Protein AF-A0A0G4PW97-F1 (afdb_monomer_lite)

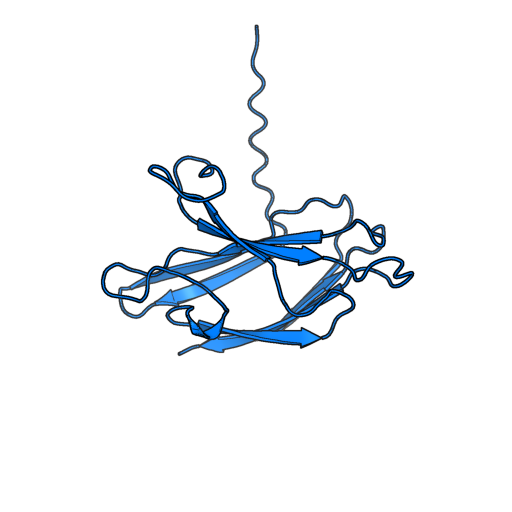Organism: Penicillium camemberti (strain FM 013) (NCBI:txid1429867)

Sequence (139 aa):
MSGYFSYSWFSPSVVQWARSDESIGYFSLYPTETALKADVAPYTLNLTYPLGNSSSTFTFALATNPLGQKRDITGFDDVDGLKIEVVGGTVDPIPQISFCGLLGGSCEAIHNFEFWNITFGMPPDSSDVPQVQFTFEQR

Secondary structure (DSSP, 8-state):
-----------S-EEEEE-TTS-EEEEEEE--SS--EEEEETTEEEEE-TT--TT-EEEEEEEPPPTTS----SSGGG-SSEEEEEEEESS-SS-EEEEEESSSBSEEPBTTB-EEEEEEEPPTT--SPPEEEEEEEE-

Structure (mmCIF, N/CA/C/O backbone):
data_AF-A0A0G4PW97-F1
#
_entry.id   AF-A0A0G4PW97-F1
#
loop_
_atom_site.group_PDB
_atom_site.id
_atom_site.type_symbol
_atom_site.label_atom_id
_atom_site.label_alt_id
_atom_site.label_comp_id
_atom_site.label_asym_id
_atom_site.label_entity_id
_atom_site.label_seq_id
_atom_site.pdbx_PDB_ins_code
_atom_site.Cartn_x
_atom_site.Cartn_y
_atom_site.Cartn_z
_atom_site.occupancy
_atom_site.B_iso_or_equiv
_atom_site.auth_seq_id
_atom_site.auth_comp_id
_atom_site.auth_asym_id
_atom_site.auth_atom_id
_atom_site.pdbx_PDB_model_num
ATOM 1 N N . MET A 1 1 ? 2.280 36.272 -3.680 1.00 36.53 1 MET A N 1
ATOM 2 C CA . MET A 1 1 ? 2.647 35.057 -4.438 1.00 36.53 1 MET A CA 1
ATOM 3 C C . MET A 1 1 ? 1.416 34.167 -4.447 1.00 36.53 1 MET A C 1
ATOM 5 O O . MET A 1 1 ? 0.987 33.757 -3.379 1.00 36.53 1 MET A O 1
ATOM 9 N N . SER A 1 2 ? 0.768 34.006 -5.600 1.00 38.44 2 SER A N 1
ATOM 10 C CA . SER A 1 2 ? -0.434 33.174 -5.737 1.00 38.44 2 SER A CA 1
ATOM 11 C C . SER A 1 2 ? -0.017 31.709 -5.648 1.00 38.44 2 SER A C 1
ATOM 13 O O . SER A 1 2 ? 0.527 31.171 -6.608 1.00 38.44 2 SER A O 1
ATOM 15 N N . GLY A 1 3 ? -0.197 31.096 -4.479 1.00 38.19 3 GLY A N 1
ATOM 16 C CA . GLY A 1 3 ? -0.021 29.661 -4.304 1.00 38.19 3 GLY A CA 1
ATOM 17 C C . GLY A 1 3 ? -1.192 28.945 -4.959 1.00 38.19 3 GLY A C 1
ATOM 18 O O . GLY A 1 3 ? -2.290 28.923 -4.411 1.00 38.19 3 GLY A O 1
ATOM 19 N N . TYR A 1 4 ? -0.973 28.388 -6.146 1.00 38.25 4 TYR A N 1
ATOM 20 C CA . TYR A 1 4 ? -1.875 27.381 -6.682 1.00 38.25 4 TYR A CA 1
ATOM 21 C C . TYR A 1 4 ? -1.713 26.131 -5.816 1.00 38.25 4 TYR A C 1
ATOM 23 O O . TYR A 1 4 ? -0.756 25.378 -5.978 1.00 38.25 4 TYR A O 1
ATOM 31 N N . PHE A 1 5 ? -2.625 25.921 -4.869 1.00 39.97 5 PHE A N 1
ATOM 32 C CA . PHE A 1 5 ? -2.791 24.607 -4.263 1.00 39.97 5 PHE A CA 1
ATOM 33 C C . PHE A 1 5 ? -3.432 23.711 -5.320 1.00 39.97 5 PHE A C 1
ATOM 35 O O . PHE A 1 5 ? -4.640 23.750 -5.541 1.00 39.97 5 PHE A O 1
ATOM 42 N N . SER A 1 6 ? -2.601 22.941 -6.018 1.00 42.38 6 SER A N 1
ATOM 43 C CA . SER A 1 6 ? -3.064 21.806 -6.804 1.00 42.38 6 SER A CA 1
ATOM 44 C C . SER A 1 6 ? -3.651 20.777 -5.838 1.00 42.38 6 SER A C 1
ATOM 46 O O . SER A 1 6 ? -2.925 19.966 -5.270 1.00 42.38 6 SER A O 1
ATOM 48 N N . TYR A 1 7 ? -4.964 20.828 -5.615 1.00 44.81 7 TYR A N 1
ATOM 49 C CA . TYR A 1 7 ? -5.694 19.699 -5.045 1.00 44.81 7 TYR A CA 1
ATOM 50 C C . TYR A 1 7 ? -5.801 18.631 -6.134 1.00 44.81 7 TYR A C 1
ATOM 52 O O . TYR A 1 7 ? -6.725 18.641 -6.943 1.00 44.81 7 TYR A O 1
ATOM 60 N N . SER A 1 8 ? -4.834 17.721 -6.177 1.00 53.66 8 SER A N 1
ATOM 61 C CA . SER A 1 8 ? -4.905 16.534 -7.025 1.00 53.66 8 SER A CA 1
ATOM 62 C C . SER A 1 8 ? -4.749 15.290 -6.162 1.00 53.66 8 SER A C 1
ATOM 64 O O . SER A 1 8 ? -3.727 14.613 -6.215 1.00 53.66 8 SER A O 1
ATOM 66 N N . TRP A 1 9 ? -5.760 14.970 -5.351 1.00 55.66 9 TRP A N 1
ATOM 67 C CA . TRP A 1 9 ? -5.846 13.624 -4.782 1.00 55.66 9 TRP A CA 1
ATOM 68 C C . TRP A 1 9 ? -6.514 12.701 -5.800 1.00 55.66 9 TRP A C 1
ATOM 70 O O . TRP A 1 9 ? -7.678 12.327 -5.679 1.00 55.66 9 TRP A O 1
ATOM 80 N N . PHE A 1 10 ? -5.788 12.397 -6.872 1.00 64.00 10 PHE A N 1
ATOM 81 C CA . PHE A 1 10 ? -6.142 11.284 -7.738 1.00 64.00 10 PHE A CA 1
ATOM 82 C C . PHE A 1 10 ? -5.483 10.034 -7.155 1.00 64.00 10 PHE A C 1
ATOM 84 O O . PHE A 1 10 ? -4.272 9.865 -7.280 1.00 64.00 10 PHE A O 1
ATOM 91 N N . SER A 1 11 ? -6.269 9.178 -6.497 1.00 73.94 11 SER A N 1
ATOM 92 C CA . SER A 1 11 ? -5.814 7.832 -6.155 1.00 73.94 11 SER A CA 1
ATOM 93 C C . SER A 1 11 ? -6.401 6.841 -7.160 1.00 73.94 11 SER A C 1
ATOM 95 O O . SER A 1 11 ? -7.611 6.609 -7.152 1.00 73.94 11 SER A O 1
ATOM 97 N N . PRO A 1 12 ? -5.578 6.274 -8.053 1.00 81.94 12 PRO A N 1
ATOM 98 C CA . PRO A 1 12 ? -6.068 5.422 -9.126 1.00 81.94 12 PRO A CA 1
ATOM 99 C C . PRO A 1 12 ? -6.512 4.033 -8.651 1.00 81.94 12 PRO A C 1
ATOM 101 O O . PRO A 1 12 ? -7.138 3.306 -9.419 1.00 81.94 12 PRO A O 1
ATOM 104 N N . SER A 1 13 ? -6.205 3.648 -7.408 1.00 89.88 13 SER A N 1
ATOM 105 C CA . SER A 1 13 ? -6.686 2.400 -6.814 1.00 89.88 13 SER A CA 1
ATOM 106 C C . SER A 1 13 ? -6.816 2.521 -5.301 1.00 89.88 13 SER A C 1
ATOM 108 O O . SER A 1 13 ? -5.848 2.876 -4.622 1.00 89.88 13 SER A O 1
ATOM 110 N N . VAL A 1 14 ? -7.985 2.154 -4.779 1.00 93.25 14 VAL A N 1
ATOM 111 C CA . VAL A 1 14 ? -8.279 2.141 -3.345 1.00 93.25 14 VAL A CA 1
ATOM 112 C C . VAL A 1 14 ? -8.964 0.825 -2.992 1.00 93.25 14 VAL A C 1
ATOM 114 O O . VAL A 1 14 ? -9.953 0.449 -3.619 1.00 93.25 14 VAL A O 1
ATOM 117 N N . VAL A 1 15 ? -8.450 0.144 -1.972 1.00 96.44 15 VAL A N 1
ATOM 118 C CA . VAL A 1 15 ? -9.114 -0.980 -1.302 1.00 96.44 15 VAL A CA 1
ATOM 119 C C . VAL A 1 15 ? -9.650 -0.473 0.028 1.00 96.44 15 VAL A C 1
ATOM 121 O O . VAL A 1 15 ? -8.929 0.210 0.753 1.00 96.44 15 VAL A O 1
ATOM 124 N N . GLN A 1 16 ? -10.904 -0.788 0.345 1.00 96.31 16 GLN A N 1
ATOM 125 C CA . GLN A 1 16 ? -11.545 -0.405 1.602 1.00 96.31 16 GLN A CA 1
ATOM 126 C C . GLN A 1 16 ? -12.249 -1.605 2.223 1.00 96.31 16 GLN A C 1
ATOM 128 O O . GLN A 1 16 ? -12.779 -2.455 1.508 1.00 96.31 16 GLN A O 1
ATOM 133 N N . TRP A 1 17 ? -12.270 -1.658 3.551 1.00 97.06 17 TRP A N 1
ATOM 134 C CA . TRP A 1 17 ? -12.965 -2.699 4.302 1.00 97.06 17 TRP A CA 1
ATOM 135 C C . TRP A 1 17 ? -13.552 -2.128 5.590 1.00 97.06 17 TRP A C 1
ATOM 137 O O . TRP A 1 17 ? -13.052 -1.140 6.132 1.00 97.06 17 TRP A O 1
ATOM 147 N N . ALA A 1 18 ? -14.621 -2.757 6.071 1.00 95.50 18 ALA A N 1
ATOM 148 C CA . ALA A 1 18 ? -15.179 -2.464 7.383 1.00 95.50 18 ALA A CA 1
ATOM 149 C C . ALA A 1 18 ? -14.365 -3.185 8.463 1.00 95.50 18 ALA A C 1
ATOM 151 O O . ALA A 1 18 ? -14.024 -4.359 8.302 1.00 95.50 18 ALA A O 1
ATOM 152 N N . ARG A 1 19 ? -14.077 -2.484 9.560 1.00 94.50 19 ARG A N 1
ATOM 153 C CA . ARG A 1 19 ? -13.431 -3.031 10.760 1.00 94.50 19 ARG A CA 1
ATOM 154 C C . ARG A 1 19 ? -14.463 -3.301 11.852 1.00 94.50 19 ARG A C 1
ATOM 156 O O . ARG A 1 19 ? -15.604 -2.846 11.774 1.00 94.50 19 ARG A O 1
ATOM 163 N N . SER A 1 20 ? -14.061 -4.032 12.891 1.00 90.75 20 SER A N 1
ATOM 164 C CA . SER A 1 20 ? -14.954 -4.417 13.994 1.00 90.75 20 SER A CA 1
ATOM 165 C C . SER A 1 20 ? -15.493 -3.234 14.804 1.00 90.75 20 SER A C 1
ATOM 167 O O . SER A 1 20 ? -16.503 -3.374 15.483 1.00 90.75 20 SER A O 1
ATOM 169 N N . ASP A 1 21 ? -14.807 -2.090 14.767 1.00 91.94 21 ASP A N 1
ATOM 170 C CA . ASP A 1 21 ? -15.201 -0.846 15.437 1.00 91.94 21 ASP A CA 1
ATOM 171 C C . ASP A 1 21 ? -16.051 0.077 14.544 1.00 91.94 21 ASP A C 1
ATOM 173 O O . ASP A 1 21 ? -16.201 1.257 14.851 1.00 91.94 21 ASP A O 1
ATOM 177 N N . GLU A 1 22 ? -16.571 -0.448 13.428 1.00 91.31 22 GLU A N 1
ATOM 178 C CA . GLU A 1 22 ? -17.343 0.277 12.406 1.00 91.31 22 GLU A CA 1
ATOM 179 C C . GLU A 1 22 ? -16.540 1.342 11.635 1.00 91.31 22 GLU A C 1
ATOM 181 O O . GLU A 1 22 ? -17.080 2.011 10.749 1.00 91.31 22 GLU A O 1
ATOM 186 N N . SER A 1 23 ? -15.236 1.478 11.906 1.00 93.94 23 SER A N 1
ATOM 187 C CA . SER A 1 23 ? -14.352 2.318 11.102 1.00 93.94 23 SER A CA 1
ATOM 188 C C . SER A 1 23 ? -14.027 1.664 9.754 1.00 93.94 23 SER A C 1
ATOM 190 O O . SER A 1 23 ? -14.189 0.456 9.549 1.00 93.94 23 SER A O 1
ATOM 192 N N . ILE A 1 24 ? -13.560 2.481 8.808 1.00 95.19 24 ILE A N 1
ATOM 193 C CA . ILE A 1 24 ? -13.165 2.030 7.473 1.00 95.19 24 ILE A CA 1
ATOM 194 C C . ILE A 1 24 ? -11.643 1.990 7.381 1.00 95.19 24 ILE A C 1
ATOM 196 O O . ILE A 1 24 ? -10.971 3.013 7.522 1.00 95.19 24 ILE A O 1
ATOM 200 N N . GLY A 1 25 ? -11.104 0.804 7.110 1.00 96.38 25 GLY A N 1
ATOM 201 C CA . GLY A 1 25 ? -9.721 0.653 6.681 1.00 96.38 25 GLY A CA 1
ATOM 202 C C . GLY A 1 25 ? -9.560 1.031 5.212 1.00 96.38 25 GLY A C 1
ATOM 203 O O . GLY A 1 25 ? -10.493 0.892 4.418 1.00 96.38 25 GLY A O 1
ATOM 204 N N . TYR A 1 26 ? -8.376 1.513 4.844 1.00 96.50 26 TYR A N 1
ATOM 205 C CA . 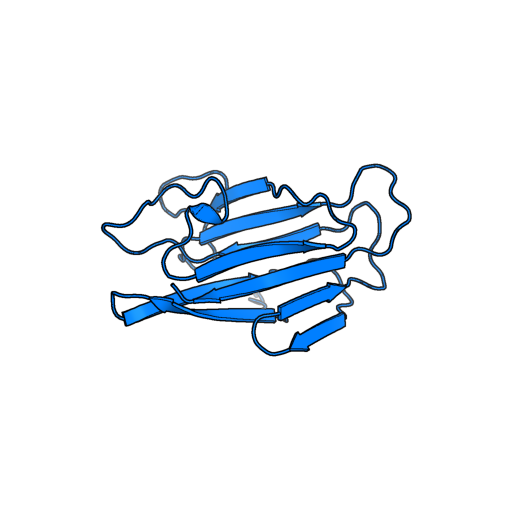TYR A 1 26 ? -8.027 1.790 3.455 1.00 96.50 26 TYR A CA 1
ATOM 206 C C . TYR A 1 26 ? -6.600 1.347 3.132 1.00 96.50 26 TYR A C 1
ATOM 208 O O . TYR A 1 26 ? -5.709 1.399 3.980 1.00 96.50 26 TYR A O 1
ATOM 216 N N . PHE A 1 27 ? -6.393 0.954 1.880 1.00 96.88 27 PHE A N 1
ATOM 217 C CA . PHE A 1 27 ? -5.094 0.707 1.266 1.00 96.88 27 PHE A CA 1
ATOM 218 C C . PHE A 1 27 ? -5.118 1.344 -0.125 1.00 96.88 27 PHE A C 1
ATOM 220 O O . PHE A 1 27 ? -5.816 0.883 -1.030 1.00 96.88 27 PHE A O 1
ATOM 227 N N . SER A 1 28 ? -4.449 2.487 -0.249 1.00 94.81 28 SER A N 1
ATOM 228 C CA . SER A 1 28 ? -4.640 3.437 -1.344 1.00 94.81 28 SER A CA 1
ATOM 229 C C . SER A 1 28 ? -3.318 3.685 -2.051 1.00 94.81 28 SER A C 1
ATOM 231 O O . SER A 1 28 ? -2.347 4.071 -1.404 1.00 94.81 28 SER A O 1
ATOM 233 N N . LEU A 1 29 ? -3.273 3.507 -3.371 1.00 94.25 29 LEU A N 1
ATOM 234 C CA . LEU A 1 29 ? -2.066 3.801 -4.144 1.00 94.25 29 LEU A CA 1
ATOM 235 C C . LEU A 1 29 ? -1.822 5.315 -4.156 1.00 94.25 29 LEU A C 1
ATOM 237 O O . LEU A 1 29 ? -2.727 6.095 -4.479 1.00 94.25 29 LEU A O 1
ATOM 241 N N . TYR A 1 30 ? -0.591 5.700 -3.834 1.00 89.75 30 TYR A N 1
ATOM 242 C CA . TYR A 1 30 ? -0.030 7.023 -4.061 1.00 89.75 30 TYR A CA 1
ATOM 243 C C . TYR A 1 30 ? 0.825 6.951 -5.338 1.00 89.75 30 TYR A C 1
ATOM 245 O O . TYR A 1 30 ? 1.961 6.472 -5.293 1.00 89.75 30 TYR A O 1
ATOM 253 N N . PRO A 1 31 ? 0.269 7.324 -6.504 1.00 81.19 31 PRO A N 1
ATOM 254 C CA . PRO A 1 31 ? 0.921 7.075 -7.780 1.00 81.19 31 PRO A CA 1
ATOM 255 C C . PRO A 1 31 ? 2.122 8.002 -7.982 1.00 81.19 31 PRO A C 1
ATOM 257 O O . PRO A 1 31 ? 2.031 9.215 -7.799 1.00 81.19 31 PRO A O 1
ATOM 260 N N . THR A 1 32 ? 3.235 7.421 -8.416 1.00 83.06 32 THR A N 1
ATOM 261 C CA . THR A 1 32 ? 4.457 8.136 -8.819 1.00 83.06 32 THR A CA 1
ATOM 262 C C . THR A 1 32 ? 4.667 8.110 -10.333 1.00 83.06 32 THR A C 1
ATOM 264 O O . THR A 1 32 ? 5.358 8.969 -10.874 1.00 83.06 32 THR A O 1
ATOM 267 N N . GLU A 1 33 ? 4.027 7.164 -11.024 1.00 89.50 33 GLU A N 1
ATOM 268 C CA . GLU A 1 33 ? 4.161 6.950 -12.462 1.00 89.50 33 GLU A CA 1
ATOM 269 C C . GLU A 1 33 ? 3.031 7.592 -13.272 1.00 89.50 33 GLU A C 1
ATOM 271 O O . GLU A 1 33 ? 1.892 7.733 -12.824 1.00 89.50 33 GLU A O 1
ATOM 276 N N . THR A 1 34 ? 3.346 7.944 -14.519 1.00 88.94 34 THR A N 1
ATOM 277 C CA . THR A 1 34 ? 2.420 8.644 -15.431 1.00 88.94 34 THR A CA 1
ATOM 278 C C . THR A 1 34 ? 1.407 7.726 -16.118 1.00 88.94 34 THR A C 1
ATOM 280 O O . THR A 1 34 ? 0.399 8.206 -16.638 1.00 88.94 34 THR A O 1
ATOM 283 N N . ALA A 1 35 ? 1.653 6.415 -16.121 1.00 92.19 35 ALA A N 1
ATOM 284 C CA . ALA A 1 35 ? 0.771 5.418 -16.711 1.00 92.19 35 ALA A CA 1
ATOM 285 C C . ALA A 1 35 ? 0.584 4.246 -15.750 1.00 92.19 35 ALA A C 1
ATOM 287 O O . ALA A 1 35 ? 1.558 3.658 -15.287 1.00 92.19 35 ALA A O 1
ATOM 288 N N . LEU A 1 36 ? -0.673 3.873 -15.512 1.00 94.81 36 LEU A N 1
ATOM 289 C CA . LEU A 1 36 ? -1.055 2.721 -14.705 1.00 94.81 36 LEU A CA 1
ATOM 290 C C . LEU A 1 36 ? -2.090 1.890 -15.462 1.00 94.81 36 LEU A C 1
ATOM 292 O O . LEU A 1 36 ? -3.092 2.415 -15.948 1.00 94.81 36 LEU A O 1
ATOM 296 N N . LYS A 1 37 ? -1.868 0.578 -15.495 1.00 95.75 37 LYS A N 1
ATOM 297 C CA . LYS A 1 37 ? -2.886 -0.415 -15.820 1.00 95.75 37 LYS A CA 1
ATOM 298 C C . LYS A 1 37 ? -3.318 -1.096 -14.524 1.00 95.75 37 LYS A C 1
ATOM 300 O O . LYS A 1 37 ? -2.479 -1.665 -13.830 1.00 95.75 37 LYS A O 1
ATOM 305 N N . ALA A 1 38 ? -4.609 -1.031 -14.218 1.00 95.25 38 ALA A N 1
ATOM 306 C CA . ALA A 1 38 ? -5.204 -1.701 -13.070 1.00 95.25 38 ALA A CA 1
ATOM 307 C C . ALA A 1 38 ? -6.175 -2.783 -13.554 1.00 95.25 38 ALA A C 1
ATOM 309 O O . ALA A 1 38 ? -7.133 -2.481 -14.265 1.00 95.25 38 ALA A O 1
ATOM 310 N N . ASP A 1 39 ? -5.925 -4.027 -13.156 1.00 96.12 39 ASP A N 1
ATOM 311 C CA . ASP A 1 39 ? -6.824 -5.157 -13.367 1.00 96.12 39 ASP A CA 1
ATOM 312 C C . ASP A 1 39 ? -7.427 -5.534 -12.001 1.00 96.12 39 ASP A C 1
ATOM 314 O O . ASP A 1 39 ? -6.719 -5.947 -11.079 1.00 96.12 39 ASP A O 1
ATOM 318 N N . VAL A 1 40 ? -8.741 -5.338 -11.853 1.00 94.75 40 VAL A N 1
ATOM 319 C CA . VAL A 1 40 ? -9.474 -5.530 -10.591 1.00 94.75 40 VAL A CA 1
ATOM 320 C C . VAL A 1 40 ? -10.512 -6.631 -10.764 1.00 94.75 40 VAL A C 1
ATOM 322 O O . VAL A 1 40 ? -11.273 -6.633 -11.732 1.00 94.75 40 VAL A O 1
ATOM 325 N N . ALA A 1 41 ? -10.573 -7.542 -9.797 1.00 95.25 41 ALA A N 1
ATOM 326 C CA . ALA A 1 41 ? -11.614 -8.560 -9.687 1.00 95.25 41 ALA A CA 1
ATOM 327 C C . ALA A 1 41 ? -11.965 -8.765 -8.200 1.00 95.25 41 ALA A C 1
ATOM 329 O O . ALA A 1 41 ? -11.291 -8.192 -7.337 1.00 95.25 41 ALA A O 1
ATOM 330 N N . PRO A 1 42 ? -13.020 -9.531 -7.860 1.00 95.81 42 PRO A N 1
ATOM 331 C CA . PRO A 1 42 ? -13.359 -9.792 -6.467 1.00 95.81 42 PRO A CA 1
ATOM 332 C C . PRO A 1 42 ? -12.140 -10.286 -5.687 1.00 95.81 42 PRO A C 1
ATOM 334 O O . PRO A 1 42 ? -11.536 -11.287 -6.062 1.00 95.81 42 PRO A O 1
ATOM 337 N N . TYR A 1 43 ? -11.795 -9.569 -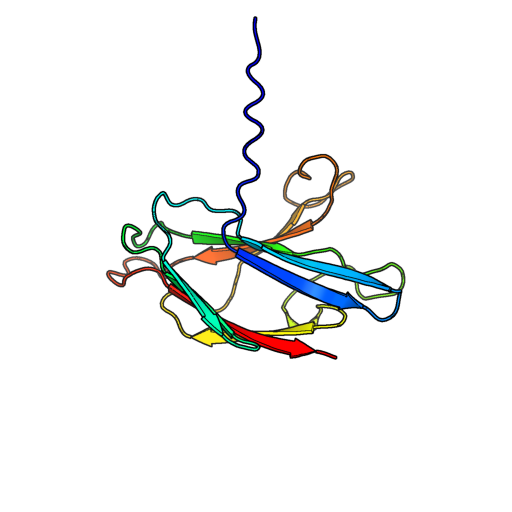4.615 1.00 96.56 43 TYR A N 1
ATOM 338 C CA . TYR A 1 43 ? -10.692 -9.906 -3.711 1.00 96.56 43 TYR A CA 1
ATOM 339 C C . TYR A 1 43 ? -9.289 -9.912 -4.334 1.00 96.56 43 TYR A C 1
ATOM 341 O O . TYR A 1 43 ? -8.358 -10.419 -3.713 1.00 96.56 43 TYR A O 1
ATOM 349 N N . THR A 1 44 ? -9.098 -9.320 -5.517 1.00 97.62 44 THR A N 1
ATOM 350 C CA . THR A 1 44 ? -7.785 -9.262 -6.174 1.00 97.62 44 THR A CA 1
ATOM 351 C C . THR A 1 44 ? -7.508 -7.890 -6.774 1.00 97.62 44 THR A C 1
ATOM 353 O O . THR A 1 44 ? -8.391 -7.292 -7.395 1.00 97.62 44 THR A O 1
ATOM 356 N N . LEU A 1 45 ? -6.262 -7.433 -6.669 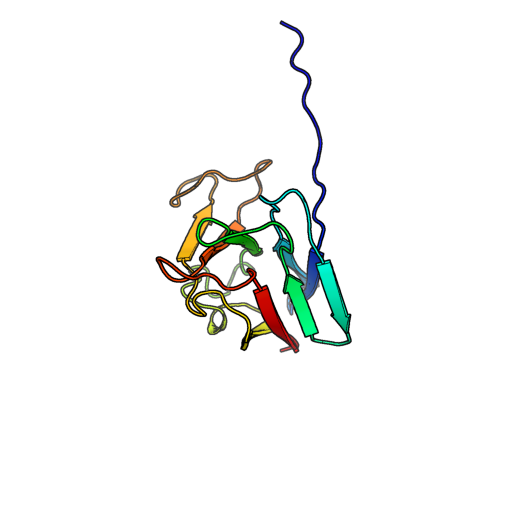1.00 97.62 45 LEU A N 1
ATOM 357 C CA . LEU A 1 45 ? -5.788 -6.198 -7.291 1.00 97.62 45 LEU A CA 1
ATOM 358 C C . LEU A 1 45 ? -4.451 -6.455 -7.982 1.00 97.62 45 LEU A C 1
ATOM 360 O O . LEU A 1 45 ? -3.485 -6.830 -7.325 1.00 97.62 45 LEU A O 1
ATOM 364 N N . ASN A 1 46 ? -4.383 -6.215 -9.289 1.00 98.06 46 ASN A N 1
ATOM 365 C CA . ASN A 1 46 ? -3.136 -6.237 -10.045 1.00 98.06 46 ASN A CA 1
ATOM 366 C C . ASN A 1 46 ? -2.875 -4.850 -10.635 1.00 98.06 46 ASN A C 1
ATOM 368 O O . ASN A 1 46 ? -3.719 -4.291 -11.339 1.00 98.06 46 ASN A O 1
ATOM 372 N N . LEU A 1 47 ? -1.702 -4.300 -10.335 1.00 97.50 47 LEU A N 1
ATOM 373 C CA . LEU A 1 47 ? -1.261 -2.994 -10.796 1.00 97.50 47 LEU A CA 1
ATOM 374 C C . LEU A 1 47 ? 0.015 -3.153 -11.607 1.00 97.50 47 LEU A C 1
ATOM 376 O O . LEU A 1 47 ? 0.954 -3.814 -11.178 1.00 97.50 47 LEU A O 1
ATOM 380 N N . THR A 1 48 ? 0.054 -2.533 -12.781 1.00 97.94 48 THR A N 1
ATOM 381 C CA . THR A 1 48 ? 1.213 -2.545 -13.676 1.00 97.94 48 THR A CA 1
ATOM 382 C C . THR A 1 48 ? 1.524 -1.123 -14.128 1.00 97.94 48 THR A C 1
ATOM 384 O O . THR A 1 48 ? 0.618 -0.405 -14.557 1.00 97.94 48 THR A O 1
ATOM 387 N N . TYR A 1 49 ? 2.794 -0.726 -14.092 1.00 97.19 49 TYR A N 1
ATOM 388 C CA . TYR A 1 49 ? 3.264 0.524 -14.690 1.00 97.19 49 TYR A CA 1
ATOM 389 C C . TYR A 1 49 ? 3.889 0.234 -16.060 1.00 97.19 49 TYR A C 1
ATOM 391 O O . TYR A 1 49 ? 5.078 -0.066 -16.139 1.00 97.19 49 TYR A O 1
ATOM 399 N N . PRO A 1 50 ? 3.123 0.308 -17.167 1.00 97.25 50 PRO A N 1
ATOM 400 C CA . PRO A 1 50 ? 3.604 -0.111 -18.488 1.00 97.25 50 PRO A CA 1
ATOM 401 C C . PRO A 1 50 ? 4.744 0.752 -19.041 1.00 97.25 50 PRO A C 1
ATOM 403 O O . PRO A 1 50 ? 5.435 0.322 -19.959 1.00 97.25 50 PRO A O 1
ATOM 406 N N . LEU A 1 51 ? 4.916 1.968 -18.514 1.00 96.31 51 LEU A N 1
ATOM 407 C CA . LEU A 1 51 ? 6.005 2.883 -18.870 1.00 96.31 51 LEU A CA 1
ATOM 408 C C . LEU A 1 51 ? 7.070 2.990 -17.763 1.00 96.31 51 LEU A C 1
ATOM 410 O O . LEU A 1 51 ? 7.978 3.811 -17.876 1.00 96.31 51 LEU A O 1
ATOM 414 N N . GLY A 1 52 ? 6.936 2.191 -16.699 1.00 95.12 52 GLY A N 1
ATOM 415 C CA . GLY A 1 52 ? 7.881 2.147 -15.591 1.00 95.12 52 GLY A CA 1
ATOM 416 C C . GLY A 1 52 ? 9.144 1.348 -15.923 1.00 95.12 52 GLY A C 1
ATOM 417 O O . GLY A 1 52 ? 9.251 0.708 -16.970 1.00 95.12 52 GLY A O 1
ATOM 418 N N . ASN A 1 53 ? 10.115 1.391 -15.017 1.00 95.38 53 ASN A N 1
ATOM 419 C CA . ASN A 1 53 ? 11.405 0.707 -15.138 1.00 95.38 53 ASN A CA 1
ATOM 420 C C . ASN A 1 53 ? 11.924 0.268 -13.752 1.00 95.38 53 ASN A C 1
ATOM 422 O O . ASN A 1 53 ? 11.187 0.314 -12.770 1.00 95.38 53 ASN A O 1
ATOM 426 N N . SER A 1 54 ? 13.194 -0.134 -13.645 1.00 96.06 54 SER A N 1
ATOM 427 C CA . SER A 1 54 ? 13.816 -0.572 -12.381 1.00 96.06 54 SER A CA 1
ATOM 428 C C . SER A 1 54 ? 13.853 0.475 -11.260 1.00 96.06 54 SER A C 1
ATOM 430 O O . SER A 1 54 ? 14.092 0.122 -10.111 1.00 96.06 54 SER A O 1
ATOM 432 N N . SER A 1 55 ? 13.619 1.755 -11.557 1.00 95.38 55 SER A N 1
ATOM 433 C CA . SER A 1 55 ? 13.486 2.815 -10.547 1.00 95.38 55 SER A CA 1
ATOM 434 C C . SER A 1 55 ? 12.045 3.061 -10.090 1.00 95.38 55 SER A C 1
ATOM 436 O O . SER A 1 55 ? 11.829 3.819 -9.145 1.00 95.38 55 SER A O 1
ATOM 438 N N . SER A 1 56 ? 11.060 2.426 -10.731 1.00 96.44 56 SER A N 1
ATOM 439 C CA . SER A 1 56 ? 9.650 2.584 -10.382 1.00 96.44 56 SER A CA 1
ATOM 440 C C . SER A 1 56 ? 9.323 1.922 -9.047 1.00 96.44 56 SER A C 1
ATOM 442 O O . SER A 1 56 ? 9.849 0.859 -8.703 1.00 96.44 56 SER A O 1
ATOM 444 N N . THR A 1 57 ? 8.393 2.532 -8.315 1.00 97.06 57 THR A N 1
ATOM 445 C CA . THR A 1 57 ? 7.922 2.039 -7.018 1.00 97.06 57 THR A CA 1
ATOM 446 C C . THR A 1 57 ? 6.403 2.085 -6.917 1.00 97.06 57 THR A C 1
ATOM 448 O O . THR A 1 57 ? 5.757 3.019 -7.395 1.00 97.06 57 THR A O 1
ATOM 451 N N . PHE A 1 58 ? 5.815 1.097 -6.244 1.00 97.00 58 PHE A N 1
ATOM 452 C CA . PHE A 1 58 ? 4.413 1.146 -5.832 1.00 97.00 58 PHE A CA 1
ATOM 453 C C . PHE A 1 58 ? 4.347 1.533 -4.358 1.00 97.00 58 PHE A C 1
ATOM 455 O O . PHE A 1 58 ? 4.684 0.731 -3.489 1.00 97.00 58 PHE A O 1
ATOM 462 N N . THR A 1 59 ? 3.909 2.760 -4.084 1.00 96.06 59 THR A N 1
ATOM 463 C CA . THR A 1 59 ? 3.770 3.287 -2.724 1.00 96.06 59 THR A CA 1
ATOM 464 C C . THR A 1 59 ? 2.301 3.391 -2.351 1.00 96.06 59 THR A C 1
ATOM 466 O O . THR A 1 59 ? 1.520 4.038 -3.043 1.00 96.06 59 THR A O 1
ATOM 469 N N . PHE A 1 60 ? 1.922 2.794 -1.229 1.00 96.31 60 PHE A N 1
ATOM 470 C CA . PHE A 1 60 ? 0.559 2.811 -0.724 1.00 96.31 60 PHE A CA 1
ATOM 471 C C . PHE A 1 60 ? 0.482 3.534 0.612 1.00 96.31 60 PHE A C 1
ATOM 473 O O . PHE A 1 60 ? 1.317 3.330 1.494 1.00 96.31 60 PHE A O 1
ATOM 480 N N . ALA A 1 61 ? -0.568 4.332 0.774 1.00 95.62 61 ALA A N 1
ATOM 481 C CA . ALA A 1 61 ? -1.023 4.787 2.073 1.00 95.62 61 ALA A CA 1
ATOM 482 C C . ALA A 1 61 ? -1.967 3.731 2.661 1.00 95.62 61 ALA A C 1
ATOM 484 O O . ALA A 1 61 ? -3.029 3.443 2.100 1.00 95.62 61 ALA A O 1
ATOM 485 N N . LEU A 1 62 ? -1.565 3.151 3.787 1.00 97.06 62 LEU A N 1
ATOM 486 C CA . LEU A 1 62 ? -2.325 2.182 4.563 1.00 97.06 62 LEU A CA 1
ATOM 487 C C . LEU A 1 62 ? -2.873 2.854 5.825 1.00 97.06 62 LEU A C 1
ATOM 489 O O . LEU A 1 62 ? -2.136 3.498 6.575 1.00 97.06 62 LEU A O 1
ATOM 493 N N . ALA A 1 63 ? -4.167 2.679 6.076 1.00 96.00 63 ALA A N 1
ATOM 494 C CA . ALA A 1 63 ? -4.822 3.188 7.270 1.00 96.00 63 ALA A CA 1
ATOM 495 C C . ALA A 1 63 ? -4.139 2.695 8.551 1.00 96.00 63 ALA A C 1
ATOM 497 O O . ALA A 1 63 ? -3.818 1.514 8.684 1.00 96.00 63 ALA A O 1
ATOM 498 N N . THR A 1 64 ? -4.009 3.572 9.544 1.00 95.69 64 THR A N 1
ATOM 499 C CA . THR A 1 64 ? -3.657 3.136 10.898 1.00 95.69 64 THR A CA 1
ATOM 500 C C . THR A 1 64 ? -4.742 2.216 11.457 1.00 95.69 64 THR A C 1
ATOM 502 O O . THR A 1 64 ? -5.931 2.352 11.137 1.00 95.69 64 THR A O 1
ATOM 505 N N . ASN A 1 65 ? -4.329 1.241 12.264 1.00 96.00 65 ASN A N 1
ATOM 506 C CA . ASN A 1 65 ? -5.269 0.395 12.986 1.00 96.00 65 ASN A CA 1
ATOM 507 C C . ASN A 1 65 ? -6.023 1.206 14.057 1.00 96.00 65 ASN A C 1
ATOM 509 O O . ASN A 1 65 ? -5.460 2.173 14.590 1.00 96.00 65 ASN A O 1
ATOM 513 N N . PRO A 1 66 ? -7.260 0.801 14.403 1.00 93.94 66 PRO A N 1
ATOM 514 C CA . PRO A 1 66 ? -8.033 1.415 15.474 1.00 93.94 66 PRO A CA 1
ATOM 515 C C . PRO A 1 66 ? -7.310 1.480 16.821 1.00 93.94 66 PRO A C 1
ATOM 517 O O . PRO A 1 66 ? -6.365 0.736 17.106 1.00 93.94 66 PRO A O 1
ATOM 520 N N . LEU A 1 67 ? -7.809 2.346 17.704 1.00 90.81 67 LEU A N 1
ATOM 521 C CA . LEU A 1 67 ? -7.379 2.347 19.099 1.00 90.81 67 LEU A CA 1
ATOM 522 C C . LEU A 1 67 ? -7.713 1.001 19.755 1.00 90.81 67 LEU A C 1
ATOM 524 O O . LEU A 1 67 ? -8.801 0.465 19.580 1.00 90.81 67 LEU A O 1
ATOM 528 N N . GLY A 1 68 ? -6.766 0.465 20.527 1.00 91.19 68 GLY A N 1
ATOM 529 C CA . GLY A 1 68 ? -6.889 -0.853 21.159 1.00 91.19 68 GLY A CA 1
ATOM 530 C C . GLY A 1 68 ? -6.359 -2.017 20.316 1.00 91.19 68 GLY A C 1
ATOM 531 O O . GLY A 1 68 ? -6.154 -3.092 20.870 1.00 91.19 68 GLY A O 1
ATOM 532 N N . GLN A 1 69 ? -6.062 -1.799 19.030 1.00 94.12 69 GLN A N 1
ATOM 533 C CA . GLN A 1 69 ? -5.389 -2.775 18.167 1.00 94.12 69 GLN A CA 1
ATOM 534 C C . GLN A 1 69 ? -3.878 -2.522 18.090 1.00 94.12 69 GLN A C 1
ATOM 536 O O . GLN A 1 69 ? -3.373 -1.491 18.551 1.00 94.12 69 GLN A O 1
ATOM 541 N N . LYS A 1 70 ? -3.134 -3.466 17.495 1.00 94.88 70 LYS A N 1
ATOM 542 C CA . LYS A 1 70 ? -1.687 -3.323 17.270 1.00 94.88 70 LYS A CA 1
ATOM 543 C C . LYS A 1 70 ? -1.419 -2.066 16.438 1.00 94.88 70 LYS A C 1
ATOM 545 O O . LYS A 1 70 ? -1.945 -1.933 15.338 1.00 94.88 70 LYS A O 1
ATOM 550 N N . ARG A 1 71 ? -0.637 -1.126 16.977 1.00 92.50 71 ARG A N 1
ATOM 551 C CA . ARG A 1 71 ? -0.390 0.174 16.330 1.00 92.50 71 ARG A CA 1
ATOM 552 C C . ARG A 1 71 ? 0.791 0.146 15.374 1.00 92.50 71 ARG A C 1
ATOM 554 O O . ARG A 1 71 ? 0.672 0.739 14.309 1.00 92.50 71 ARG A O 1
ATOM 561 N N . ASP A 1 72 ? 1.859 -0.555 15.746 1.00 93.94 72 ASP A N 1
ATOM 562 C CA . ASP A 1 72 ? 3.063 -0.710 14.931 1.00 93.94 72 ASP A CA 1
ATOM 563 C C . ASP A 1 72 ? 2.846 -1.781 13.864 1.00 93.94 72 ASP A C 1
ATOM 565 O O . ASP A 1 72 ? 2.668 -2.955 14.191 1.00 93.94 72 ASP A O 1
ATOM 569 N N . ILE A 1 73 ? 2.863 -1.379 12.595 1.00 96.25 73 ILE A N 1
ATOM 570 C CA . ILE A 1 73 ? 2.739 -2.287 11.455 1.00 96.25 73 ILE A CA 1
ATOM 571 C C . ILE A 1 73 ? 4.142 -2.627 10.966 1.00 96.25 73 ILE A C 1
ATOM 573 O O . ILE A 1 73 ? 4.872 -1.765 10.484 1.00 96.25 73 ILE A O 1
ATOM 577 N N . THR A 1 74 ? 4.521 -3.894 11.094 1.00 94.81 74 THR A N 1
ATOM 578 C CA . THR A 1 74 ? 5.806 -4.429 10.607 1.00 94.81 74 THR A CA 1
ATOM 579 C C . THR A 1 74 ? 5.647 -5.322 9.378 1.00 94.81 74 THR A C 1
ATOM 581 O O . THR A 1 74 ? 6.629 -5.661 8.725 1.00 94.81 74 THR A O 1
ATOM 584 N N . GLY A 1 75 ? 4.404 -5.664 9.038 1.00 96.38 75 GLY A N 1
ATOM 585 C CA . GLY A 1 75 ? 4.015 -6.449 7.873 1.00 96.38 75 GLY A CA 1
ATOM 586 C C . GLY A 1 75 ? 2.492 -6.527 7.765 1.00 96.38 75 GLY A C 1
ATOM 587 O O . GLY A 1 75 ? 1.775 -6.054 8.648 1.00 96.38 75 GLY A O 1
ATOM 588 N N . PHE A 1 76 ? 1.981 -7.134 6.693 1.00 97.00 76 PHE A N 1
ATOM 589 C CA . PHE A 1 76 ? 0.533 -7.205 6.465 1.00 97.00 76 PHE A CA 1
ATOM 590 C C . PHE A 1 76 ? -0.232 -8.063 7.477 1.00 97.00 76 PHE A C 1
ATOM 592 O O . PHE A 1 76 ? -1.431 -7.861 7.649 1.00 97.00 76 PHE A O 1
ATOM 599 N N . ASP A 1 77 ? 0.439 -8.961 8.201 1.00 96.19 77 ASP A N 1
ATOM 600 C CA . ASP A 1 77 ? -0.195 -9.728 9.280 1.00 96.19 77 ASP A CA 1
ATOM 601 C C . ASP A 1 77 ? -0.684 -8.848 10.435 1.00 96.19 77 ASP A C 1
ATOM 603 O O . ASP A 1 77 ? -1.622 -9.230 11.137 1.00 96.19 77 ASP A O 1
ATOM 607 N N . ASP A 1 78 ? -0.100 -7.656 10.587 1.00 97.12 78 ASP A N 1
ATOM 608 C CA . ASP A 1 78 ? -0.468 -6.687 11.615 1.00 97.12 78 ASP A CA 1
ATOM 609 C C . ASP A 1 78 ? -1.703 -5.853 11.240 1.00 97.12 78 ASP A C 1
ATOM 611 O O . ASP A 1 78 ? -2.175 -5.067 12.060 1.00 97.12 78 ASP A O 1
ATOM 615 N N . VAL A 1 79 ? -2.229 -5.986 10.016 1.00 97.25 79 VAL A N 1
ATOM 616 C CA . VAL A 1 79 ? -3.384 -5.211 9.542 1.00 97.25 79 VAL A CA 1
ATOM 617 C C . VAL A 1 79 ? -4.676 -5.721 10.175 1.00 97.25 79 VAL A C 1
ATOM 619 O O . VAL A 1 79 ? -5.016 -6.905 10.108 1.00 97.25 79 VAL A O 1
ATOM 622 N N . ASP A 1 80 ? -5.421 -4.793 10.771 1.00 96.62 80 ASP A N 1
ATOM 623 C CA . ASP A 1 80 ? -6.703 -5.078 11.406 1.00 96.62 80 ASP A CA 1
ATOM 624 C C . ASP A 1 80 ? -7.842 -5.198 10.377 1.00 96.62 80 ASP A C 1
ATOM 626 O O . ASP A 1 80 ? -8.020 -4.323 9.523 1.00 96.62 80 ASP A O 1
ATOM 630 N N . GLY A 1 81 ? -8.631 -6.273 10.473 1.00 95.88 81 GLY A N 1
ATOM 631 C CA . GLY A 1 81 ? -9.855 -6.502 9.688 1.00 95.88 81 GLY A CA 1
ATOM 632 C C . GLY A 1 81 ? -9.668 -6.948 8.230 1.00 95.88 81 GLY A C 1
ATOM 633 O O . GLY A 1 81 ? -10.652 -7.263 7.560 1.00 95.88 81 GLY A O 1
ATOM 634 N N . LEU A 1 82 ? -8.435 -7.005 7.719 1.00 97.75 82 LEU A N 1
ATOM 635 C CA . LEU A 1 82 ? -8.158 -7.461 6.356 1.00 97.75 82 LEU A CA 1
ATOM 636 C C . LEU A 1 82 ? -6.835 -8.217 6.287 1.00 97.75 82 LEU A C 1
ATOM 638 O O . LEU A 1 82 ? -5.792 -7.709 6.691 1.00 97.75 82 LEU A O 1
ATOM 642 N N . LYS A 1 83 ? -6.867 -9.419 5.717 1.00 97.88 83 LYS A N 1
ATOM 643 C CA . LYS A 1 83 ? -5.669 -10.125 5.273 1.00 97.88 83 LYS A CA 1
ATOM 644 C C . LYS A 1 83 ? -5.274 -9.591 3.897 1.00 97.88 83 LYS A C 1
ATOM 646 O O . LYS A 1 83 ? -6.095 -9.603 2.980 1.00 97.88 83 LYS A O 1
ATOM 651 N N . ILE A 1 84 ? -4.028 -9.149 3.763 1.00 97.94 84 ILE A N 1
ATOM 652 C CA . ILE A 1 84 ? -3.443 -8.683 2.503 1.00 97.94 84 ILE A CA 1
ATOM 653 C C . ILE A 1 84 ? -2.267 -9.598 2.173 1.00 97.94 84 ILE A C 1
ATOM 655 O O . ILE A 1 84 ? -1.352 -9.739 2.983 1.00 97.94 84 ILE A O 1
ATOM 659 N N . GLU A 1 85 ? -2.277 -10.208 0.992 1.00 97.81 85 GLU A N 1
ATOM 660 C CA . GLU A 1 85 ? -1.188 -11.069 0.526 1.00 97.81 85 GLU A CA 1
ATOM 661 C C . GLU A 1 85 ? -0.638 -10.557 -0.799 1.00 97.81 85 GLU A C 1
ATOM 663 O O . GLU A 1 85 ? -1.397 -10.281 -1.726 1.00 97.81 85 GLU A O 1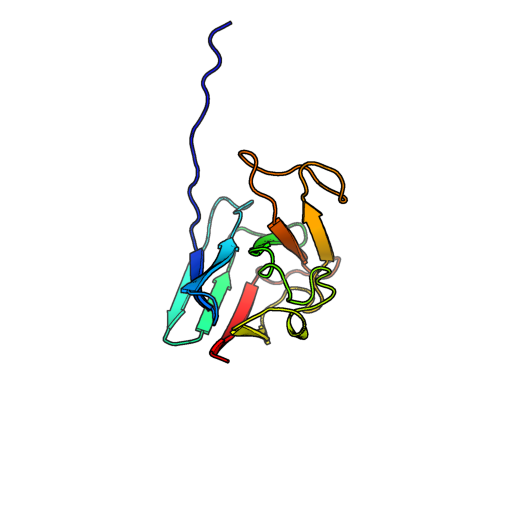
ATOM 668 N N . VAL A 1 86 ? 0.688 -10.454 -0.893 1.00 97.88 86 VAL A N 1
ATOM 669 C CA . VAL A 1 86 ? 1.389 -10.216 -2.159 1.00 97.88 86 VAL A CA 1
ATOM 670 C C . VAL A 1 86 ? 1.569 -11.570 -2.830 1.00 97.88 86 VAL A C 1
ATOM 672 O O . VAL A 1 86 ? 2.342 -12.401 -2.359 1.00 97.88 86 VAL A O 1
ATOM 675 N N . VAL A 1 87 ? 0.828 -11.812 -3.907 1.00 97.56 87 VAL A N 1
ATOM 676 C CA . VAL A 1 87 ? 0.774 -13.131 -4.562 1.00 97.56 87 VAL A CA 1
ATOM 677 C C . VAL A 1 87 ? 1.639 -13.222 -5.817 1.00 97.56 87 VAL A C 1
ATOM 679 O O . VAL A 1 87 ? 1.804 -14.306 -6.372 1.00 97.56 87 VAL A O 1
ATOM 682 N N . GLY A 1 88 ? 2.201 -12.100 -6.273 1.00 96.31 88 GLY A N 1
ATOM 683 C CA . GLY A 1 88 ? 3.075 -12.070 -7.438 1.00 96.31 88 GLY A CA 1
ATOM 684 C C . GLY A 1 88 ? 3.349 -10.665 -7.961 1.00 96.31 88 GLY A C 1
ATOM 685 O O . GLY A 1 88 ? 3.061 -9.659 -7.309 1.00 96.31 88 GLY A O 1
ATOM 686 N N . GLY A 1 89 ? 3.890 -10.618 -9.175 1.00 97.44 89 GLY A N 1
ATOM 687 C CA . GLY A 1 89 ? 4.413 -9.408 -9.799 1.00 97.44 89 GLY A CA 1
ATOM 688 C C . GLY A 1 89 ? 5.928 -9.484 -9.975 1.00 97.44 89 GLY A C 1
ATOM 689 O O . GLY A 1 89 ? 6.523 -10.554 -9.862 1.00 97.44 89 GLY A O 1
ATOM 690 N N . THR A 1 90 ? 6.531 -8.343 -10.284 1.00 98.38 90 THR A N 1
ATOM 691 C CA . THR A 1 90 ? 7.963 -8.209 -10.601 1.00 98.38 90 THR A CA 1
ATOM 692 C C . THR A 1 90 ? 8.722 -7.378 -9.568 1.00 98.38 90 THR A C 1
ATOM 694 O O . THR A 1 90 ? 9.946 -7.292 -9.631 1.00 98.38 90 THR A O 1
ATOM 697 N N . VAL A 1 91 ? 8.006 -6.739 -8.639 1.00 97.94 91 VAL A N 1
ATOM 698 C CA . VAL A 1 91 ? 8.596 -6.027 -7.501 1.00 97.94 91 VAL A CA 1
ATOM 699 C C . VAL A 1 91 ? 9.180 -7.005 -6.479 1.00 97.94 91 VAL A C 1
ATOM 701 O O . VAL A 1 91 ? 8.784 -8.170 -6.429 1.00 97.94 91 VAL A O 1
ATOM 704 N N . ASP A 1 92 ? 10.082 -6.522 -5.624 1.00 96.81 92 ASP A N 1
ATOM 705 C CA . ASP A 1 92 ? 10.445 -7.240 -4.400 1.00 96.81 92 ASP A CA 1
ATOM 706 C C . ASP A 1 92 ? 9.178 -7.417 -3.540 1.00 96.81 92 ASP A C 1
ATOM 708 O O . ASP A 1 92 ? 8.514 -6.420 -3.241 1.00 96.81 92 ASP A O 1
ATOM 712 N N . PRO A 1 93 ? 8.793 -8.651 -3.163 1.00 95.25 93 PRO A N 1
ATOM 713 C CA . PRO A 1 93 ? 7.574 -8.889 -2.396 1.00 95.25 93 PRO A CA 1
ATOM 714 C C . PRO A 1 93 ? 7.641 -8.359 -0.957 1.00 95.25 93 PRO A C 1
ATOM 716 O O . PRO A 1 93 ? 6.602 -8.302 -0.298 1.00 95.25 93 PRO A O 1
ATOM 719 N N . ILE A 1 94 ? 8.825 -7.993 -0.451 1.00 96.00 94 ILE A N 1
ATOM 720 C CA . ILE A 1 94 ? 9.004 -7.438 0.893 1.00 96.00 94 ILE A CA 1
ATOM 721 C C . ILE A 1 94 ? 9.023 -5.904 0.799 1.00 96.00 94 ILE A C 1
ATOM 723 O O . ILE A 1 94 ? 10.011 -5.326 0.341 1.00 96.00 94 ILE A O 1
ATOM 727 N N . PRO A 1 95 ? 7.964 -5.206 1.248 1.00 97.00 95 PRO A N 1
ATOM 728 C CA . PRO A 1 95 ? 7.925 -3.757 1.164 1.00 97.00 95 PRO A CA 1
ATOM 729 C C . PRO A 1 95 ? 8.767 -3.094 2.253 1.00 97.00 95 PRO A C 1
ATOM 731 O O . PRO A 1 95 ? 8.933 -3.605 3.363 1.00 97.00 95 PRO A O 1
ATOM 734 N N . GLN A 1 96 ? 9.197 -1.869 1.970 1.00 97.31 96 GLN A N 1
ATOM 735 C CA . GLN A 1 96 ? 9.616 -0.928 3.000 1.00 97.31 96 GLN A CA 1
ATOM 736 C C . GLN A 1 96 ? 8.378 -0.351 3.687 1.00 97.31 96 GLN A C 1
ATOM 738 O O . GLN A 1 96 ? 7.449 0.104 3.019 1.00 97.31 96 GLN A O 1
ATOM 743 N N . ILE A 1 97 ? 8.374 -0.359 5.018 1.00 97.44 97 ILE A N 1
ATOM 744 C CA . ILE A 1 97 ? 7.249 0.108 5.830 1.00 97.44 97 ILE A CA 1
ATOM 745 C C . ILE A 1 97 ? 7.714 1.257 6.716 1.00 97.44 97 ILE A C 1
ATOM 747 O O . ILE A 1 97 ? 8.724 1.157 7.411 1.00 97.44 97 ILE A O 1
ATOM 751 N N . SER A 1 98 ? 6.968 2.357 6.686 1.00 96.94 98 SER A N 1
ATOM 752 C CA . SER A 1 98 ? 7.251 3.556 7.473 1.00 96.94 98 SER A CA 1
ATOM 753 C C . SER A 1 98 ? 5.973 4.179 8.013 1.00 96.94 98 SER A C 1
ATOM 755 O O . SER A 1 98 ? 4.941 4.167 7.349 1.00 96.94 98 SER A O 1
ATOM 757 N N . PHE A 1 99 ? 6.031 4.736 9.220 1.00 97.06 99 PHE A N 1
ATOM 758 C CA . PHE A 1 99 ? 4.906 5.470 9.792 1.00 97.06 99 PHE A CA 1
ATOM 759 C C . PHE A 1 99 ? 5.023 6.957 9.459 1.00 97.06 99 PHE A C 1
ATOM 761 O O . PHE A 1 99 ? 6.057 7.567 9.749 1.00 97.06 99 PHE A O 1
ATOM 768 N N . CYS A 1 100 ? 3.966 7.531 8.884 1.00 95.50 100 CYS A N 1
ATOM 769 C CA . CYS A 1 100 ? 3.853 8.958 8.617 1.00 95.50 100 CYS A CA 1
ATOM 770 C C . CYS A 1 100 ? 2.888 9.583 9.630 1.00 95.50 100 CYS A C 1
ATOM 772 O O . CYS A 1 100 ? 1.669 9.484 9.472 1.00 95.50 100 CYS A O 1
ATOM 774 N N . GLY A 1 101 ? 3.433 10.171 10.696 1.00 92.94 101 GLY A N 1
ATOM 775 C CA . GLY A 1 101 ? 2.673 10.645 11.853 1.00 92.94 101 GLY A CA 1
ATOM 776 C C . GLY A 1 101 ? 2.721 12.161 12.035 1.00 92.94 101 GLY A C 1
ATOM 777 O O . GLY A 1 101 ? 3.577 12.855 11.489 1.00 92.94 101 GLY A O 1
ATOM 778 N N . LEU A 1 102 ? 1.798 12.687 12.841 1.00 89.12 102 LEU A N 1
ATOM 779 C CA . LEU A 1 102 ? 1.765 14.106 13.217 1.00 89.12 102 LEU A CA 1
ATOM 780 C C . LEU A 1 102 ? 2.763 14.442 14.331 1.00 89.12 102 LEU A C 1
ATOM 782 O O . LEU A 1 102 ? 3.233 15.573 14.427 1.00 89.12 102 LEU A O 1
ATOM 786 N N . LEU A 1 103 ? 3.056 13.467 15.194 1.00 87.62 103 LEU A N 1
ATOM 787 C CA . LEU A 1 103 ? 3.886 13.631 16.393 1.00 87.62 103 LEU A CA 1
ATOM 788 C C . LEU A 1 103 ? 5.110 12.700 16.394 1.00 87.62 103 LEU A C 1
ATOM 790 O O . LEU A 1 103 ? 5.647 12.374 17.451 1.00 87.62 103 LEU A O 1
ATOM 794 N N . GLY A 1 104 ? 5.543 12.252 15.216 1.00 87.50 104 GLY A N 1
ATOM 795 C CA . GLY A 1 104 ? 6.669 11.339 15.045 1.00 87.50 104 GLY A CA 1
ATOM 796 C C . GLY A 1 104 ? 6.520 10.469 13.800 1.00 87.50 104 GLY A C 1
ATOM 797 O O . GLY A 1 104 ? 5.660 10.715 12.960 1.00 87.50 104 GLY A O 1
ATOM 798 N N . GLY A 1 105 ? 7.350 9.433 13.702 1.00 89.12 105 GLY A N 1
ATOM 799 C CA . GLY A 1 105 ? 7.451 8.593 12.510 1.00 89.12 105 GLY A CA 1
ATOM 800 C C . GLY A 1 105 ? 8.645 8.972 11.637 1.00 89.12 105 GLY A C 1
ATOM 801 O O . GLY A 1 105 ? 9.466 9.812 12.004 1.00 89.12 105 GLY A O 1
ATOM 802 N N . SER A 1 106 ? 8.771 8.306 10.494 1.00 92.69 106 SER A N 1
ATOM 803 C CA . SER A 1 106 ? 9.888 8.487 9.557 1.00 92.69 106 SER A CA 1
ATOM 804 C C . SER A 1 106 ? 9.507 9.287 8.308 1.00 92.69 106 SER A C 1
ATOM 806 O O . SER A 1 106 ? 10.347 9.487 7.435 1.00 92.69 106 SER A O 1
ATOM 808 N N . CYS A 1 107 ? 8.253 9.733 8.209 1.00 90.38 107 CYS A N 1
ATOM 809 C CA . CYS A 1 107 ? 7.728 10.576 7.136 1.00 90.38 107 CYS A CA 1
ATOM 810 C C . CYS A 1 107 ? 6.642 11.524 7.664 1.00 90.38 107 CYS A C 1
ATOM 812 O O . CYS A 1 107 ? 6.138 11.356 8.774 1.00 90.38 107 CYS A O 1
ATOM 814 N N . GLU A 1 108 ? 6.291 12.533 6.866 1.00 89.75 108 GLU A N 1
ATOM 815 C CA . GLU A 1 108 ? 5.273 13.523 7.225 1.00 89.75 108 GLU A CA 1
ATOM 816 C C . GLU A 1 108 ? 3.858 13.023 6.915 1.00 89.75 108 GLU A C 1
ATOM 818 O O . GLU A 1 108 ? 3.605 12.411 5.874 1.00 89.75 108 GLU A O 1
ATOM 823 N N . ALA A 1 109 ? 2.919 13.317 7.816 1.00 90.31 109 ALA A N 1
ATOM 824 C CA . ALA A 1 109 ? 1.497 13.102 7.583 1.00 90.31 109 ALA A CA 1
ATOM 825 C C . ALA A 1 109 ? 0.990 13.937 6.392 1.00 90.31 109 ALA A C 1
ATOM 827 O O . ALA A 1 109 ? 1.421 15.069 6.163 1.00 90.31 109 ALA A O 1
ATOM 828 N N . ILE A 1 110 ? 0.001 13.411 5.670 1.00 84.94 110 ILE A N 1
ATOM 829 C CA . ILE A 1 110 ? -0.617 14.103 4.536 1.00 84.94 110 ILE A CA 1
ATOM 830 C C . ILE A 1 110 ? -1.974 14.641 4.976 1.00 84.94 110 ILE A C 1
ATOM 832 O O . ILE A 1 110 ? -2.796 13.898 5.501 1.00 84.94 110 ILE A O 1
ATOM 836 N N . HIS A 1 111 ? -2.228 15.935 4.761 1.00 84.50 111 HIS A N 1
ATOM 837 C CA . HIS A 1 111 ? -3.487 16.594 5.150 1.00 84.50 111 HIS A CA 1
ATOM 838 C C . HIS A 1 111 ? -3.876 16.372 6.626 1.00 84.50 111 HIS A C 1
ATOM 840 O O . HIS A 1 111 ? -5.056 16.323 6.961 1.00 84.50 111 HIS A O 1
ATOM 846 N N . ASN A 1 112 ? -2.878 16.259 7.508 1.00 85.62 112 ASN A N 1
ATOM 847 C CA . ASN A 1 112 ? -3.031 15.906 8.922 1.00 85.62 112 ASN A CA 1
ATOM 848 C C . ASN A 1 112 ? -3.636 14.514 9.190 1.00 85.62 112 ASN A C 1
ATOM 850 O O . ASN A 1 112 ? -4.138 14.266 10.284 1.00 85.62 112 ASN A O 1
ATOM 854 N N . PHE A 1 113 ? -3.576 13.602 8.219 1.00 87.44 113 PHE A N 1
ATOM 855 C CA . PHE A 1 113 ? -3.923 12.198 8.400 1.00 87.44 113 PHE A CA 1
ATOM 856 C C . PHE A 1 113 ? -2.660 11.358 8.554 1.00 87.44 113 PHE A C 1
ATOM 858 O O . PHE A 1 113 ? -1.752 11.417 7.723 1.00 87.44 113 PHE A O 1
ATOM 865 N N . GLU A 1 114 ? -2.623 10.570 9.627 1.00 93.75 114 GLU A N 1
ATOM 866 C CA . GLU A 1 114 ? -1.558 9.604 9.878 1.00 93.75 114 GLU A CA 1
ATOM 867 C C . GLU A 1 114 ? -1.821 8.306 9.112 1.00 93.75 114 GLU A C 1
ATOM 869 O O . GLU A 1 114 ? -2.957 7.822 9.053 1.00 93.75 114 GLU A O 1
ATOM 874 N N . PHE A 1 115 ? -0.769 7.722 8.549 1.00 95.56 115 PHE A N 1
ATOM 875 C CA . PHE A 1 115 ? -0.858 6.496 7.762 1.00 95.56 115 PHE A CA 1
ATOM 876 C C . PHE A 1 115 ? 0.465 5.730 7.781 1.00 95.56 115 PHE A C 1
ATOM 878 O O . PHE A 1 115 ? 1.518 6.264 8.129 1.00 95.56 115 PHE A O 1
ATOM 885 N N . TRP A 1 116 ? 0.403 4.463 7.390 1.00 97.69 116 TRP A N 1
ATOM 886 C CA . TRP A 1 116 ? 1.575 3.647 7.112 1.00 97.69 116 TRP A CA 1
ATOM 887 C C . TRP A 1 116 ? 1.896 3.723 5.622 1.00 97.69 116 TRP A C 1
ATOM 889 O O . TRP A 1 116 ? 1.053 3.419 4.781 1.00 97.69 116 TRP A O 1
ATOM 899 N N . ASN A 1 117 ? 3.104 4.156 5.288 1.00 97.00 117 ASN A N 1
ATOM 900 C CA . ASN A 1 117 ? 3.624 4.149 3.933 1.00 97.00 117 ASN A CA 1
ATOM 901 C C . ASN A 1 117 ? 4.254 2.781 3.653 1.00 97.00 117 ASN A C 1
ATOM 903 O O . ASN A 1 117 ? 5.210 2.383 4.322 1.00 97.00 117 ASN A O 1
ATOM 907 N N . ILE A 1 118 ? 3.682 2.076 2.679 1.00 97.75 118 ILE A N 1
ATOM 908 C CA . ILE A 1 118 ? 4.106 0.747 2.238 1.00 97.75 118 ILE A CA 1
ATOM 909 C C . ILE A 1 118 ? 4.656 0.883 0.823 1.00 97.75 118 ILE A C 1
ATOM 911 O O . ILE A 1 118 ? 3.895 1.162 -0.102 1.00 97.75 118 ILE A O 1
ATOM 915 N N . THR A 1 119 ? 5.961 0.704 0.644 1.00 97.56 119 THR A N 1
ATOM 916 C CA . THR A 1 119 ? 6.622 0.905 -0.650 1.00 97.56 119 THR A CA 1
ATOM 917 C C . THR A 1 119 ? 7.257 -0.382 -1.159 1.00 97.56 119 THR A C 1
ATOM 919 O O . THR A 1 119 ? 8.144 -0.943 -0.520 1.00 97.56 119 THR A O 1
ATOM 922 N N . PHE A 1 120 ? 6.827 -0.810 -2.345 1.00 97.88 120 PHE A N 1
ATOM 923 C CA . PHE A 1 120 ? 7.431 -1.894 -3.114 1.00 97.88 120 PHE A CA 1
ATOM 924 C C . PHE A 1 120 ? 8.340 -1.309 -4.191 1.00 97.88 120 PHE A C 1
ATOM 926 O O . PHE A 1 120 ? 7.912 -0.440 -4.956 1.00 97.88 120 PHE A O 1
ATOM 933 N N . GLY A 1 121 ? 9.577 -1.791 -4.256 1.00 97.19 121 GLY A N 1
ATOM 934 C CA . GLY A 1 121 ? 10.546 -1.413 -5.282 1.00 97.19 121 GLY A CA 1
ATOM 935 C C . GLY A 1 121 ? 10.816 -2.560 -6.245 1.00 97.19 121 GLY A C 1
ATOM 936 O O . GLY A 1 121 ? 10.627 -3.729 -5.912 1.00 97.19 121 GLY A O 1
ATOM 937 N N . MET A 1 122 ? 11.277 -2.229 -7.445 1.00 97.69 122 MET A N 1
ATOM 938 C CA . MET A 1 122 ? 11.831 -3.230 -8.350 1.00 97.69 122 MET A CA 1
ATOM 939 C C . MET A 1 122 ? 13.175 -3.753 -7.816 1.00 97.69 122 MET A C 1
ATOM 941 O O . MET A 1 122 ? 13.937 -2.984 -7.220 1.00 97.69 122 MET A O 1
ATOM 945 N N . PRO A 1 123 ? 13.511 -5.032 -8.056 1.00 96.00 123 PRO A N 1
ATOM 946 C CA . PRO A 1 123 ? 14.862 -5.525 -7.832 1.00 96.00 123 PRO A CA 1
ATOM 947 C C . PRO A 1 123 ? 15.890 -4.689 -8.618 1.00 96.00 123 PRO A C 1
ATOM 949 O O . PRO A 1 123 ? 15.594 -4.267 -9.745 1.00 96.00 123 PRO A O 1
ATOM 952 N N . PRO A 1 124 ? 17.103 -4.468 -8.072 1.00 92.50 124 PRO A N 1
ATOM 953 C CA . PRO A 1 124 ? 18.163 -3.756 -8.778 1.00 92.50 124 PRO A CA 1
ATOM 954 C C . PRO A 1 124 ? 18.431 -4.365 -10.157 1.00 92.50 124 PRO A C 1
ATOM 956 O O . PRO A 1 124 ? 18.426 -5.585 -10.310 1.00 92.50 124 PRO A O 1
ATOM 959 N N . ASP A 1 125 ? 18.653 -3.508 -11.153 1.00 92.06 125 ASP A N 1
ATOM 960 C CA . ASP A 1 125 ? 18.965 -3.889 -12.538 1.00 92.06 125 ASP A CA 1
ATOM 961 C C . ASP A 1 125 ? 17.900 -4.748 -13.257 1.00 92.06 125 ASP A C 1
ATOM 963 O O . ASP A 1 125 ? 18.164 -5.283 -14.335 1.00 92.06 125 ASP A O 1
ATOM 967 N N . SER A 1 126 ? 16.680 -4.858 -12.713 1.00 95.38 126 SER A N 1
ATOM 968 C CA . SER A 1 126 ? 15.578 -5.547 -13.395 1.00 95.38 126 SER A CA 1
ATOM 969 C C . SER A 1 126 ? 15.203 -4.856 -14.714 1.00 95.38 126 SER A C 1
ATOM 971 O O . SER A 1 126 ? 15.088 -3.633 -14.796 1.00 95.38 126 SER A O 1
ATOM 973 N N . SER A 1 127 ? 14.975 -5.653 -15.758 1.00 96.19 127 SER A N 1
ATOM 974 C CA . SER A 1 127 ? 14.430 -5.203 -17.046 1.00 96.19 127 SER A CA 1
ATOM 975 C C . SER A 1 127 ? 12.935 -5.488 -17.199 1.00 96.19 127 SER A C 1
ATOM 977 O O . SER A 1 127 ? 12.381 -5.273 -18.278 1.00 96.19 127 SER A O 1
ATOM 979 N N . ASP A 1 128 ? 12.297 -6.024 -16.159 1.00 97.88 128 ASP A N 1
ATOM 980 C CA . ASP A 1 128 ? 10.891 -6.401 -16.204 1.00 97.88 128 ASP A CA 1
ATOM 981 C C . ASP A 1 128 ? 9.984 -5.172 -16.091 1.00 97.88 128 ASP A C 1
ATOM 983 O O . ASP A 1 128 ? 10.354 -4.133 -15.540 1.00 97.88 128 ASP A O 1
ATOM 987 N N . VAL A 1 129 ? 8.758 -5.298 -16.598 1.00 98.12 129 VAL A N 1
ATOM 988 C CA . VAL A 1 129 ? 7.741 -4.250 -16.458 1.00 98.12 129 VAL A CA 1
ATOM 989 C C . VAL A 1 129 ? 7.228 -4.246 -15.013 1.00 98.12 129 VAL A C 1
ATOM 991 O O . VAL A 1 129 ? 6.735 -5.288 -14.579 1.00 98.12 129 VAL A O 1
ATOM 994 N N . PRO A 1 130 ? 7.267 -3.113 -14.282 1.00 98.06 130 PRO A N 1
ATOM 995 C CA . PRO A 1 130 ? 6.855 -3.072 -12.884 1.00 98.06 130 PRO A CA 1
ATOM 996 C C . PRO A 1 130 ? 5.409 -3.511 -12.676 1.00 98.06 130 PRO A C 1
ATOM 998 O O . PRO A 1 130 ? 4.479 -2.925 -13.240 1.00 98.06 130 PRO A O 1
ATOM 1001 N N . GLN A 1 131 ? 5.226 -4.520 -11.828 1.00 98.38 131 GLN A N 1
ATOM 1002 C CA . GLN A 1 131 ? 3.928 -5.085 -11.495 1.00 98.38 131 GLN A CA 1
ATOM 1003 C C . GLN A 1 131 ? 3.877 -5.547 -10.037 1.00 98.38 131 GLN A C 1
ATOM 1005 O O . GLN A 1 131 ? 4.825 -6.158 -9.545 1.00 98.38 131 GLN A O 1
ATOM 1010 N N . VAL A 1 132 ? 2.732 -5.339 -9.386 1.00 98.31 132 VAL A N 1
ATOM 1011 C CA . VAL A 1 132 ? 2.417 -5.901 -8.067 1.00 98.31 132 VAL A CA 1
ATOM 1012 C C . VAL A 1 132 ? 1.008 -6.495 -8.064 1.00 98.31 132 VAL A C 1
ATOM 1014 O O . VAL A 1 132 ? 0.075 -5.914 -8.628 1.00 98.31 132 VAL A O 1
ATOM 1017 N N . GLN A 1 133 ? 0.858 -7.671 -7.455 1.00 98.50 133 GLN A N 1
ATOM 1018 C CA . GLN A 1 133 ? -0.398 -8.415 -7.408 1.00 98.50 133 GLN A CA 1
ATOM 1019 C C . GLN A 1 133 ? -0.764 -8.761 -5.967 1.00 98.50 133 GLN A C 1
ATOM 1021 O O . GLN A 1 133 ? 0.047 -9.329 -5.233 1.00 98.50 133 GLN A O 1
ATOM 1026 N N . PHE A 1 134 ? -2.006 -8.467 -5.592 1.00 98.56 134 PHE A N 1
ATOM 1027 C CA . PHE A 1 134 ? -2.535 -8.701 -4.256 1.00 98.56 134 PHE A CA 1
ATOM 1028 C C . PHE A 1 134 ? -3.785 -9.575 -4.270 1.00 98.56 134 PHE A C 1
ATOM 1030 O O . PHE A 1 134 ? -4.618 -9.468 -5.178 1.00 98.56 134 PHE A O 1
ATOM 1037 N N . THR A 1 135 ? -3.956 -10.348 -3.201 1.00 98.38 135 THR A N 1
ATOM 1038 C CA . THR A 1 135 ? -5.238 -10.937 -2.801 1.00 98.38 135 THR A CA 1
ATOM 1039 C C . THR A 1 135 ? -5.667 -10.419 -1.435 1.00 98.38 135 THR A C 1
ATOM 1041 O O . THR A 1 135 ? -4.836 -10.037 -0.605 1.00 98.38 135 THR A O 1
ATOM 1044 N N . PHE A 1 136 ? -6.978 -10.411 -1.206 1.00 98.31 136 PHE A N 1
ATOM 1045 C CA . PHE A 1 136 ? -7.592 -9.879 0.005 1.00 98.31 136 PHE A CA 1
ATOM 1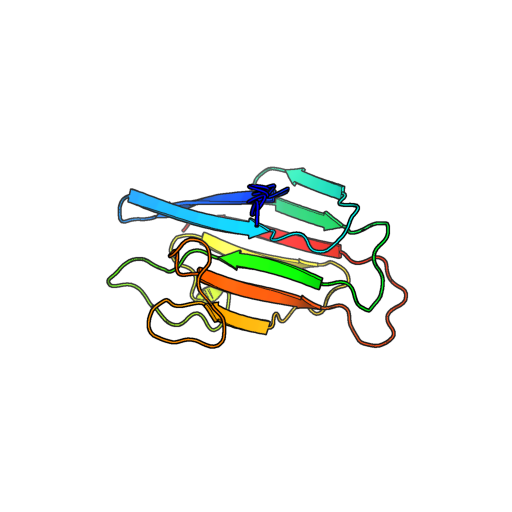046 C C . PHE A 1 136 ? -8.584 -10.869 0.608 1.00 98.31 136 PHE A C 1
ATOM 1048 O O . PHE A 1 136 ? -9.376 -11.474 -0.105 1.00 98.31 136 PHE A O 1
ATOM 1055 N N . GLU A 1 137 ? -8.604 -10.984 1.928 1.00 97.75 137 GLU A N 1
ATOM 1056 C CA . GLU A 1 137 ? -9.590 -11.798 2.644 1.00 97.75 137 GLU A CA 1
ATOM 1057 C C . GLU A 1 137 ? -10.037 -11.048 3.901 1.00 97.75 137 GLU A C 1
ATOM 1059 O O . GLU A 1 137 ? -9.209 -10.597 4.694 1.00 97.75 137 GLU A O 1
ATOM 1064 N N . GLN A 1 138 ? -11.348 -10.862 4.062 1.00 92.12 138 GLN A N 1
ATOM 1065 C CA . GLN A 1 138 ? -11.897 -10.161 5.222 1.00 92.12 138 GLN A CA 1
ATOM 1066 C C . GLN A 1 138 ? -11.771 -11.033 6.478 1.00 92.12 138 GLN A C 1
ATOM 1068 O O . GLN A 1 138 ? -12.009 -12.240 6.411 1.00 92.12 138 GLN A O 1
ATOM 1073 N N . ARG A 1 139 ? -11.398 -10.415 7.603 1.00 87.19 139 ARG A N 1
ATOM 1074 C CA . ARG A 1 139 ? -11.280 -11.069 8.914 1.00 87.19 139 ARG A CA 1
ATOM 1075 C C . ARG A 1 139 ? -12.407 -10.653 9.851 1.00 87.19 139 ARG A C 1
ATOM 1077 O O . ARG A 1 139 ? -12.892 -9.508 9.708 1.00 87.19 139 ARG A O 1
#

Radius of gyration: 15.54 Å; chains: 1; bounding box: 36×48×40 Å

pLDDT: mean 91.0, std 13.57, range [36.53, 98.56]

Foldseek 3Di:
DDDPPPPDPDFVDKDWDQFPVRDIWIKTWPDPAPDWDWDDDVQKIKIFRQPDFQADKTKIWTAADDPPADRDDPDQVSDGFKRKAFPDWQWDRRWDKWKAAPVDIDHHDDPRGITIITMTGGDPPDGDTGMTMMGMDTD